Protein AF-A0A937MPQ7-F1 (afdb_monomer_lite)

Foldseek 3Di:
DLLVLLVVLLVLLVVLCVLQVVLCLVDQLPDPDHPQQADDDQADPLLVLSCVSNVNDDPDDPVQPPHGGHSQQDNRGGVDDSSSDHLCVRLDADPSSLVSSCVVPVCSVVVSVVSSVVSVVSSVVSVVVVVVVVD

pLDDT: mean 89.32, std 10.38, range [50.69, 98.38]

Secondary structure (DSSP, 8-state):
-HHHHHHHHHHHHHHHHHHHHHHHHHHHSS-SS-GGGT------HHHHHHHHHTT------GGGGGSSS-TTEET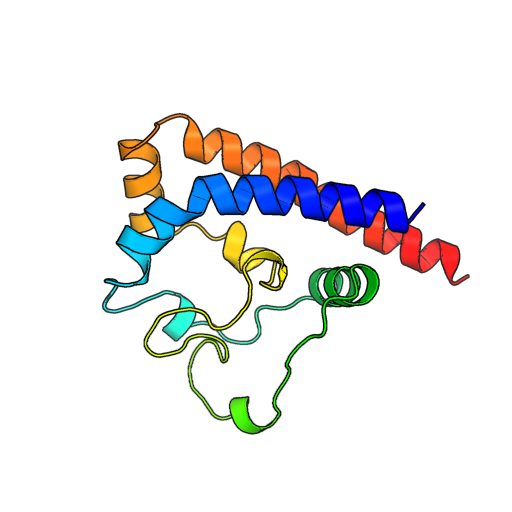TEE-S-GGGS-THHHH---HHHHHHHHHH-TTHHHHHHHHHHHHHHHHHHHHHHHHHTT-

Sequence (135 aa):
MVSETVRKIEGLLSEAVDLQKDCVKRICVECESPCCSRVHYLFNEKDILFLKLSGRKSRWRRELFTRKGCWFVGDQGCTLDPGSRPFICHTYICDNLKMDMIRCDSGLPALLEGKFKIIGEMRSQLWAEYLDEKI

Structure (mmCIF, N/CA/C/O backbone):
data_AF-A0A937MPQ7-F1
#
_entry.id   AF-A0A937MPQ7-F1
#
loop_
_atom_site.group_PDB
_atom_site.id
_atom_site.type_symbol
_atom_site.label_atom_id
_atom_site.label_alt_id
_atom_site.label_comp_id
_atom_site.label_asym_id
_atom_site.label_entity_id
_atom_site.label_seq_id
_atom_site.pdbx_PDB_ins_code
_atom_site.Cartn_x
_atom_site.Cartn_y
_atom_site.Cartn_z
_atom_site.occupancy
_atom_site.B_iso_or_equiv
_atom_site.auth_seq_id
_atom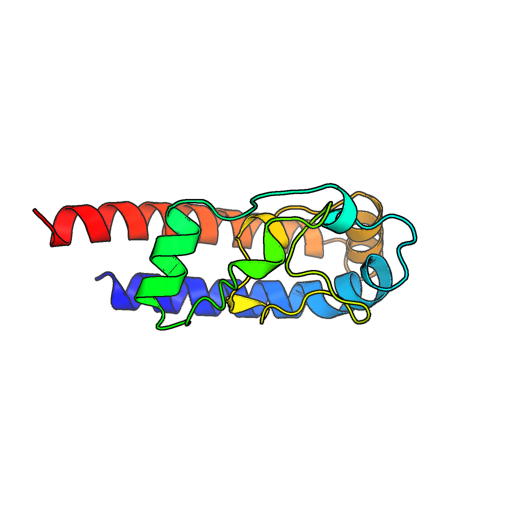_site.auth_comp_id
_atom_site.auth_asym_id
_atom_site.auth_atom_id
_atom_site.pdbx_PDB_model_num
ATOM 1 N N . MET A 1 1 ? -15.564 8.777 16.216 1.00 71.81 1 MET A N 1
ATOM 2 C CA . MET A 1 1 ? -14.713 9.470 15.212 1.00 71.81 1 MET A CA 1
ATOM 3 C C . MET A 1 1 ? -13.891 8.463 14.412 1.00 71.81 1 MET A C 1
ATOM 5 O O . MET A 1 1 ? -13.854 8.552 13.190 1.00 71.81 1 MET A O 1
ATOM 9 N N . VAL A 1 2 ? -13.421 7.400 15.071 1.00 85.31 2 VAL A N 1
ATOM 10 C CA . VAL A 1 2 ? -12.717 6.246 14.487 1.00 85.31 2 VAL A CA 1
ATOM 11 C C . VAL A 1 2 ? -13.328 5.697 13.184 1.00 85.31 2 VAL A C 1
ATOM 13 O O . VAL A 1 2 ? -12.618 5.497 12.200 1.00 85.31 2 VAL A O 1
ATOM 16 N N . SER A 1 3 ? -14.651 5.485 13.125 1.00 88.56 3 SER A N 1
ATOM 17 C CA . SER A 1 3 ? -15.332 4.958 11.922 1.00 88.56 3 SER A CA 1
ATOM 18 C C . SER A 1 3 ? -15.201 5.866 10.686 1.00 88.56 3 SER A C 1
ATOM 20 O O . SER A 1 3 ? -15.192 5.388 9.551 1.00 88.56 3 SER A O 1
ATOM 22 N N . GLU A 1 4 ? -15.104 7.182 10.875 1.00 94.62 4 GLU A N 1
ATOM 23 C CA . GLU A 1 4 ? -14.896 8.121 9.772 1.00 94.62 4 GLU A CA 1
ATOM 24 C C . GLU A 1 4 ? -13.449 8.074 9.273 1.00 94.62 4 GLU A C 1
ATOM 26 O O . GLU A 1 4 ? -13.224 7.971 8.067 1.00 94.62 4 GLU A O 1
ATOM 31 N N . THR A 1 5 ? -12.480 8.065 10.192 1.00 96.31 5 THR A N 1
ATOM 32 C CA . THR A 1 5 ? -11.049 7.954 9.881 1.00 96.31 5 THR A CA 1
ATOM 33 C C . THR A 1 5 ? -10.744 6.665 9.114 1.00 96.31 5 THR A C 1
ATOM 35 O O . THR A 1 5 ? -10.064 6.706 8.089 1.00 96.31 5 THR A O 1
ATOM 38 N N . VAL A 1 6 ? -11.323 5.529 9.527 1.00 96.38 6 VAL A N 1
ATOM 39 C CA . VAL A 1 6 ? -11.197 4.247 8.806 1.00 96.38 6 VAL A CA 1
ATOM 40 C C . VAL A 1 6 ? -11.707 4.360 7.368 1.00 96.38 6 VAL A C 1
ATOM 42 O O . VAL A 1 6 ? -10.975 4.013 6.444 1.00 96.38 6 VAL A O 1
ATOM 45 N N . ARG A 1 7 ? -12.919 4.895 7.160 1.00 96.56 7 ARG A N 1
ATOM 46 C CA . ARG A 1 7 ? -13.505 5.039 5.814 1.00 96.56 7 ARG A CA 1
ATOM 47 C C . ARG A 1 7 ? -12.670 5.940 4.903 1.00 96.56 7 ARG A C 1
ATOM 49 O O . ARG A 1 7 ? -12.523 5.640 3.721 1.00 96.56 7 ARG A O 1
ATOM 56 N N . LYS A 1 8 ? -12.101 7.025 5.440 1.00 97.44 8 LYS A N 1
ATOM 57 C CA . LYS A 1 8 ? -11.214 7.919 4.677 1.00 97.44 8 LYS A CA 1
ATOM 58 C C . LYS A 1 8 ? -9.922 7.217 4.262 1.00 97.44 8 LYS A C 1
ATOM 60 O O . LYS A 1 8 ? -9.527 7.325 3.103 1.00 97.44 8 LYS A O 1
ATOM 65 N N . ILE A 1 9 ? -9.301 6.461 5.173 1.00 97.50 9 ILE A N 1
ATOM 66 C CA . ILE A 1 9 ? -8.118 5.651 4.851 1.00 97.50 9 ILE A CA 1
ATOM 67 C C . ILE A 1 9 ? -8.458 4.626 3.764 1.00 97.50 9 ILE A C 1
ATOM 69 O O . ILE A 1 9 ? -7.695 4.495 2.813 1.00 97.50 9 ILE A O 1
ATOM 73 N N . GLU A 1 10 ? -9.594 3.929 3.865 1.00 96.19 10 GLU A N 1
ATOM 74 C CA . GLU A 1 10 ? -10.019 2.953 2.853 1.00 96.19 10 GLU A CA 1
ATOM 75 C C . GLU A 1 10 ? -10.198 3.577 1.468 1.00 96.19 10 GLU A C 1
ATOM 77 O O . GLU A 1 10 ? -9.708 3.015 0.489 1.00 96.19 10 GLU A O 1
ATOM 82 N N . GLY A 1 11 ? -10.842 4.745 1.382 1.00 97.31 11 GLY A N 1
ATOM 83 C CA . GLY A 1 11 ? -11.011 5.465 0.118 1.00 97.31 11 GLY A CA 1
ATOM 84 C C . GLY A 1 11 ? -9.670 5.838 -0.516 1.00 97.31 11 GLY A C 1
ATOM 85 O O . GLY A 1 11 ? -9.394 5.463 -1.655 1.00 97.31 11 GLY A O 1
ATOM 86 N N . LEU A 1 12 ? -8.790 6.489 0.251 1.00 97.69 12 LEU A N 1
ATOM 87 C CA . LEU A 1 12 ? -7.464 6.890 -0.229 1.00 97.69 12 LEU A CA 1
ATOM 88 C C . LEU A 1 12 ? -6.595 5.688 -0.621 1.00 97.69 12 LEU A C 1
ATOM 90 O O . LEU A 1 12 ? -5.850 5.751 -1.599 1.00 97.69 12 LEU A O 1
ATOM 94 N N . LEU A 1 13 ? -6.685 4.591 0.134 1.00 97.12 13 LEU A N 1
ATOM 95 C CA . LEU A 1 13 ? -5.951 3.368 -0.166 1.00 97.12 13 LEU A CA 1
ATOM 96 C C . LEU A 1 13 ? -6.473 2.705 -1.442 1.00 97.12 13 LEU A C 1
ATOM 98 O O . LEU A 1 13 ? -5.665 2.253 -2.249 1.00 97.12 13 LEU A O 1
ATOM 102 N N . SER A 1 14 ? -7.793 2.678 -1.651 1.00 97.12 14 SER A N 1
ATOM 103 C CA . SER A 1 14 ? -8.396 2.167 -2.886 1.00 97.12 14 SER A CA 1
ATOM 104 C C . SER A 1 14 ? -7.908 2.951 -4.101 1.00 97.12 14 SER A C 1
ATOM 106 O O . SER A 1 14 ? -7.456 2.353 -5.073 1.00 97.12 14 SER A O 1
ATOM 108 N N . GLU A 1 15 ? -7.907 4.283 -4.019 1.00 97.75 15 GLU A N 1
ATOM 109 C CA . GLU A 1 15 ? -7.383 5.137 -5.088 1.00 97.75 15 GLU A CA 1
ATOM 110 C C . GLU A 1 15 ? -5.898 4.871 -5.360 1.00 97.75 15 GLU A C 1
ATOM 112 O O . GLU A 1 15 ? -5.485 4.756 -6.513 1.00 97.75 15 GLU A O 1
ATOM 117 N N . ALA A 1 16 ? -5.078 4.746 -4.312 1.00 97.31 16 ALA A N 1
ATOM 118 C CA . ALA A 1 16 ? -3.662 4.434 -4.474 1.00 97.31 16 ALA A CA 1
ATOM 119 C C . ALA A 1 16 ? -3.452 3.056 -5.123 1.00 97.31 16 ALA A C 1
ATOM 121 O O . ALA A 1 16 ? -2.619 2.917 -6.016 1.00 97.31 16 ALA A O 1
ATOM 122 N N . VAL A 1 17 ? -4.232 2.048 -4.727 1.00 95.94 17 VAL A N 1
ATOM 123 C CA . VAL A 1 17 ? -4.211 0.716 -5.346 1.00 95.94 17 VAL A CA 1
ATOM 124 C C . VAL A 1 17 ? -4.562 0.800 -6.827 1.00 95.94 17 VAL A C 1
ATOM 126 O O . VAL A 1 17 ? -3.862 0.203 -7.645 1.00 95.94 17 VAL A O 1
ATOM 129 N N . ASP A 1 18 ? -5.602 1.552 -7.182 1.00 96.81 18 ASP A N 1
ATOM 130 C CA . ASP A 1 18 ? -6.018 1.722 -8.573 1.00 96.81 18 ASP A CA 1
ATOM 131 C C . ASP A 1 18 ? -4.951 2.402 -9.429 1.00 96.81 18 ASP A C 1
ATOM 133 O O . ASP A 1 18 ? -4.729 1.988 -10.565 1.00 96.81 18 ASP A O 1
ATOM 137 N N . LEU A 1 19 ? -4.242 3.379 -8.869 1.00 96.31 19 LEU A N 1
ATOM 138 C CA . LEU A 1 19 ? -3.117 4.048 -9.520 1.00 96.31 19 LEU A CA 1
ATOM 139 C C . LEU A 1 19 ? -1.889 3.130 -9.686 1.00 96.31 19 LEU A C 1
ATOM 141 O O . LEU A 1 19 ? -1.116 3.280 -10.630 1.00 96.31 19 LEU A O 1
ATOM 145 N N . GLN A 1 20 ? -1.690 2.167 -8.782 1.00 94.75 20 GLN A N 1
ATOM 146 C CA . GLN A 1 20 ? -0.524 1.276 -8.787 1.00 94.75 20 GLN A CA 1
ATOM 147 C C . GLN A 1 20 ? -0.726 -0.017 -9.587 1.00 94.75 20 GLN A C 1
ATOM 149 O O . GLN A 1 20 ? 0.260 -0.591 -10.060 1.00 94.75 20 GLN A O 1
ATOM 154 N N . LYS A 1 21 ? -1.967 -0.512 -9.711 1.00 93.00 21 LYS A N 1
ATOM 155 C CA . LYS A 1 21 ? -2.264 -1.906 -10.101 1.00 93.00 21 LYS A CA 1
ATOM 156 C C . LYS A 1 21 ? -1.607 -2.349 -11.405 1.00 93.00 21 LYS A C 1
ATOM 158 O O . LYS A 1 21 ? -1.059 -3.450 -11.453 1.00 93.00 21 LYS A O 1
ATOM 163 N N . ASP A 1 22 ? -1.599 -1.499 -12.428 1.00 93.69 22 ASP A N 1
ATOM 164 C CA . ASP A 1 22 ? -1.075 -1.871 -13.743 1.00 93.69 22 ASP A CA 1
ATOM 165 C C . ASP A 1 22 ? 0.456 -1.909 -13.755 1.00 93.69 22 ASP A C 1
ATOM 167 O O . ASP A 1 22 ? 1.045 -2.841 -14.306 1.00 93.69 22 ASP A O 1
ATOM 171 N N . CYS A 1 23 ? 1.108 -0.955 -13.081 1.00 94.06 23 CYS A N 1
ATOM 172 C CA . CYS A 1 23 ? 2.565 -0.941 -12.933 1.00 94.06 23 CYS A CA 1
ATOM 173 C C . CYS A 1 23 ? 3.038 -2.145 -12.107 1.00 94.06 23 CYS A C 1
ATOM 175 O O . CYS A 1 23 ? 3.963 -2.856 -12.495 1.00 94.06 23 CYS A O 1
ATOM 177 N N . VAL A 1 24 ? 2.352 -2.433 -10.994 1.00 91.50 24 VAL A N 1
ATOM 178 C CA . VAL A 1 24 ? 2.650 -3.593 -10.141 1.00 91.50 24 VAL A CA 1
ATOM 179 C C . VAL A 1 24 ? 2.452 -4.899 -10.906 1.00 91.50 24 VAL A C 1
ATOM 181 O O . VAL A 1 24 ? 3.298 -5.784 -10.814 1.00 91.50 24 VAL A O 1
ATOM 184 N N . LYS A 1 25 ? 1.375 -5.031 -11.689 1.00 90.56 25 LYS A N 1
ATOM 185 C CA . LYS A 1 25 ? 1.123 -6.235 -12.489 1.00 90.56 25 LYS A CA 1
ATOM 186 C C . LYS A 1 25 ? 2.222 -6.469 -13.526 1.00 90.56 25 LYS A C 1
ATOM 188 O O . LYS A 1 25 ? 2.661 -7.602 -13.670 1.00 90.56 25 LYS A O 1
ATOM 193 N N . ARG A 1 26 ? 2.683 -5.418 -14.214 1.00 91.38 26 ARG A N 1
ATOM 194 C CA . ARG A 1 26 ? 3.763 -5.527 -15.210 1.00 91.38 26 ARG A CA 1
ATOM 195 C C . ARG A 1 26 ? 5.117 -5.849 -14.588 1.00 91.38 26 ARG A C 1
ATOM 197 O O . ARG A 1 26 ? 5.860 -6.641 -15.147 1.00 91.38 26 ARG A O 1
ATOM 204 N N . ILE A 1 27 ? 5.446 -5.216 -13.463 1.00 92.81 27 ILE A N 1
ATOM 205 C CA . ILE A 1 27 ? 6.797 -5.284 -12.897 1.00 92.81 27 ILE A CA 1
ATOM 206 C C . ILE A 1 27 ? 6.950 -6.421 -11.897 1.00 92.81 27 ILE A C 1
ATOM 208 O O . ILE A 1 27 ? 7.948 -7.128 -11.931 1.00 92.81 27 ILE A O 1
ATOM 212 N N . CYS A 1 28 ? 6.005 -6.598 -10.975 1.00 88.62 28 CYS A N 1
ATOM 213 C CA . CYS A 1 28 ? 6.201 -7.510 -9.851 1.00 88.62 28 CYS A CA 1
ATOM 214 C C . CYS A 1 28 ? 5.947 -8.978 -10.205 1.00 88.62 28 CYS A C 1
ATOM 216 O O . CYS A 1 28 ? 6.571 -9.834 -9.586 1.00 88.62 28 CYS A O 1
ATOM 218 N N . VAL A 1 29 ? 5.047 -9.270 -11.152 1.00 84.19 29 VAL A N 1
ATOM 219 C CA . VAL A 1 29 ? 4.720 -10.653 -11.558 1.00 84.19 29 VAL A CA 1
ATOM 220 C C . VAL A 1 29 ? 5.875 -11.284 -12.334 1.00 84.19 29 VAL A C 1
ATOM 222 O O . VAL A 1 29 ? 6.240 -12.419 -12.060 1.00 84.19 29 VAL A O 1
ATOM 225 N N . GLU A 1 30 ? 6.501 -10.514 -13.225 1.00 85.69 30 GLU A N 1
ATOM 226 C CA . GLU A 1 30 ? 7.621 -10.962 -14.066 1.00 85.69 30 GLU A CA 1
ATOM 227 C C . GLU A 1 30 ? 8.994 -10.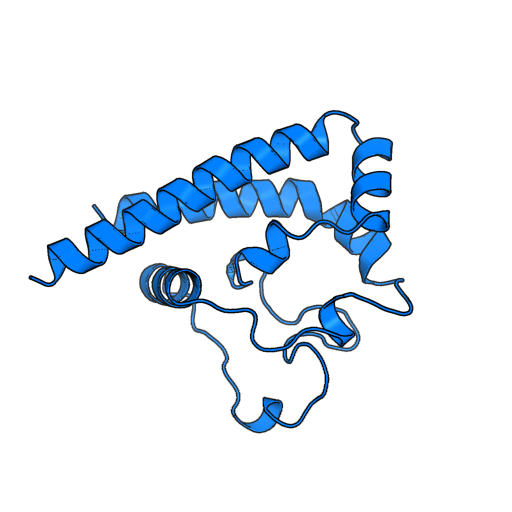774 -13.391 1.00 85.69 30 GLU A C 1
ATOM 229 O O . GLU A 1 30 ? 10.039 -11.003 -13.996 1.00 85.69 30 GLU A O 1
ATOM 234 N N . CYS A 1 31 ? 9.037 -10.307 -12.137 1.00 88.75 31 CYS A N 1
ATOM 235 C CA . CYS A 1 31 ? 10.302 -10.057 -11.453 1.00 88.75 31 CYS A CA 1
ATOM 236 C C . CYS A 1 31 ? 10.929 -11.371 -10.976 1.00 88.75 31 CYS A C 1
ATOM 238 O O . CYS A 1 31 ? 10.401 -12.007 -10.068 1.00 88.75 31 CYS A O 1
ATOM 240 N N . GLU A 1 32 ? 12.109 -11.722 -11.495 1.00 87.44 32 GLU A N 1
ATOM 241 C CA . GLU A 1 32 ? 12.868 -12.916 -11.074 1.00 87.44 32 GLU A CA 1
ATOM 242 C C . GLU A 1 32 ? 13.298 -12.878 -9.597 1.00 87.44 32 GLU A C 1
ATOM 244 O O . GLU A 1 32 ? 13.514 -13.908 -8.962 1.00 87.44 32 GLU A O 1
ATOM 249 N N . SER A 1 33 ? 13.423 -11.678 -9.026 1.00 88.25 33 SER A N 1
ATOM 250 C CA . SER A 1 33 ? 13.826 -11.477 -7.636 1.00 88.25 33 SER A CA 1
ATOM 251 C C . SER A 1 33 ? 12.945 -10.418 -6.957 1.00 88.25 33 SER A C 1
ATOM 253 O O . SER A 1 33 ? 13.428 -9.327 -6.620 1.00 88.25 33 SER A O 1
ATOM 255 N N . PRO A 1 34 ? 11.659 -10.720 -6.704 1.00 89.44 34 PRO A N 1
ATOM 256 C CA . PRO A 1 34 ? 10.721 -9.750 -6.162 1.00 89.44 34 PRO A CA 1
ATOM 257 C C . PRO A 1 34 ? 11.103 -9.394 -4.724 1.00 89.44 34 PRO A C 1
ATOM 259 O O . PRO A 1 34 ? 11.543 -10.255 -3.957 1.00 89.44 34 PRO A O 1
ATOM 262 N N . CYS A 1 35 ? 10.877 -8.144 -4.311 1.00 90.81 35 CYS A N 1
ATOM 263 C CA . CYS A 1 35 ? 11.150 -7.700 -2.937 1.00 90.81 35 CYS A CA 1
ATOM 264 C C . CYS A 1 35 ? 10.431 -8.576 -1.894 1.00 90.81 35 CYS A C 1
ATOM 266 O O . CYS A 1 35 ? 10.995 -8.883 -0.845 1.00 90.81 35 CYS A O 1
ATOM 268 N N . CYS A 1 36 ? 9.238 -9.084 -2.228 1.00 90.19 36 CYS A N 1
ATOM 269 C CA . CYS A 1 36 ? 8.481 -10.018 -1.401 1.00 90.19 36 CYS A CA 1
ATOM 270 C C . CYS A 1 36 ? 9.250 -11.303 -1.056 1.00 90.19 36 CYS A C 1
ATOM 272 O O . CYS A 1 36 ? 8.971 -11.881 -0.017 1.00 90.19 36 CYS A O 1
ATOM 274 N N . SER A 1 37 ? 10.223 -11.749 -1.856 1.00 88.88 37 SER A N 1
ATOM 275 C CA . SER A 1 37 ? 11.023 -12.950 -1.552 1.00 88.88 37 SER A CA 1
ATOM 276 C C . SER A 1 37 ? 12.049 -12.744 -0.429 1.00 88.88 37 SER A C 1
ATOM 278 O O . SER A 1 37 ? 12.545 -13.715 0.137 1.00 88.88 37 SER A O 1
ATOM 280 N N . ARG A 1 38 ? 12.363 -11.486 -0.089 1.00 87.06 38 ARG A N 1
ATOM 281 C CA . ARG A 1 38 ? 13.455 -11.120 0.831 1.00 87.06 38 ARG A CA 1
ATOM 282 C C . ARG A 1 38 ? 12.975 -10.553 2.164 1.00 87.06 38 ARG A C 1
ATOM 284 O O . ARG A 1 38 ? 13.774 -10.385 3.078 1.00 87.06 38 ARG A O 1
ATOM 291 N N . VAL A 1 39 ? 11.693 -10.221 2.266 1.00 86.00 39 VAL A N 1
ATOM 292 C CA . VAL A 1 39 ? 11.123 -9.540 3.432 1.00 86.00 39 VAL A CA 1
ATOM 293 C C . VAL A 1 39 ? 10.368 -10.501 4.333 1.00 86.00 39 VAL A C 1
ATOM 295 O O . VAL A 1 39 ? 9.715 -11.428 3.867 1.00 86.00 39 VAL A O 1
ATOM 298 N N . HIS A 1 40 ? 10.405 -10.227 5.629 1.00 81.38 40 HIS A N 1
ATOM 299 C CA . HIS A 1 40 ? 9.641 -10.928 6.650 1.00 81.38 40 HIS A CA 1
ATOM 300 C C . HIS A 1 40 ? 8.918 -9.908 7.522 1.00 81.38 40 HIS A C 1
ATOM 302 O O . HIS A 1 40 ? 9.411 -8.797 7.683 1.00 81.38 40 HIS A O 1
ATOM 308 N N . TYR A 1 41 ? 7.768 -10.299 8.077 1.00 75.62 41 TYR A N 1
ATOM 309 C CA . TYR A 1 41 ? 7.036 -9.524 9.085 1.00 75.62 41 TYR A CA 1
ATOM 310 C C . TYR A 1 41 ? 6.804 -8.043 8.707 1.00 75.62 41 TYR A C 1
ATOM 312 O O . TYR A 1 41 ? 7.440 -7.131 9.219 1.00 75.62 41 TYR A O 1
ATOM 320 N N . LEU A 1 42 ? 5.878 -7.803 7.775 1.00 85.19 42 LEU A N 1
ATOM 321 C CA . LEU A 1 42 ? 5.631 -6.465 7.213 1.00 85.19 42 LEU A CA 1
ATOM 322 C C . LEU A 1 42 ? 4.565 -5.640 7.950 1.00 85.19 42 LEU A C 1
ATOM 324 O O . LEU A 1 42 ? 4.389 -4.465 7.639 1.00 85.19 42 LEU A O 1
ATOM 328 N N . PHE A 1 43 ? 3.820 -6.251 8.870 1.00 90.44 43 PHE A N 1
ATOM 329 C CA . PHE A 1 43 ? 2.720 -5.593 9.568 1.00 90.44 43 PHE A CA 1
ATOM 330 C C . PHE A 1 43 ? 3.205 -4.916 10.845 1.00 90.44 43 PHE A C 1
ATOM 332 O O . PHE A 1 43 ? 3.824 -5.563 11.686 1.00 90.44 43 PHE A O 1
ATOM 339 N N . ASN A 1 44 ? 2.862 -3.638 11.007 1.00 92.12 44 ASN A N 1
ATOM 340 C CA . ASN A 1 44 ? 3.012 -2.915 12.270 1.00 92.12 44 ASN A CA 1
ATOM 341 C C . ASN A 1 44 ? 1.671 -2.782 13.007 1.00 92.12 44 ASN A C 1
ATOM 343 O O . ASN A 1 44 ? 0.607 -3.129 12.492 1.00 92.12 44 ASN A O 1
ATOM 347 N N . GLU A 1 45 ? 1.708 -2.237 14.218 1.00 93.50 45 GLU A N 1
ATOM 348 C CA . GLU A 1 45 ? 0.550 -2.089 15.098 1.00 93.50 45 GLU A CA 1
ATOM 349 C C . GLU A 1 45 ? -0.568 -1.260 14.453 1.00 93.50 45 GLU A C 1
ATOM 351 O O . GLU A 1 45 ? -1.746 -1.585 14.608 1.00 93.50 45 GLU A O 1
ATOM 356 N N . LYS A 1 46 ? -0.217 -0.231 13.669 1.00 95.38 46 LYS A N 1
ATOM 357 C CA . LYS A 1 46 ? -1.192 0.603 12.948 1.00 95.38 46 LYS A CA 1
ATOM 358 C C . LYS A 1 46 ? -1.866 -0.164 11.808 1.00 95.38 46 LYS A C 1
ATOM 360 O O . LYS A 1 46 ? -3.053 0.045 11.572 1.00 95.38 46 LYS A O 1
ATOM 365 N N . ASP A 1 47 ? -1.152 -1.067 11.128 1.00 94.56 47 ASP A N 1
ATOM 366 C CA . ASP A 1 47 ? -1.764 -1.970 10.143 1.00 94.56 47 ASP A CA 1
ATOM 367 C C . ASP A 1 47 ? -2.767 -2.904 10.820 1.00 94.56 47 ASP A C 1
ATOM 369 O O . ASP A 1 47 ? -3.900 -3.041 10.362 1.00 94.56 47 ASP A O 1
ATOM 373 N N . ILE A 1 48 ? -2.367 -3.520 11.935 1.00 92.56 48 ILE A N 1
ATOM 374 C CA . ILE A 1 48 ? -3.230 -4.442 12.680 1.00 92.56 48 ILE A CA 1
ATOM 375 C C . ILE A 1 48 ? -4.481 -3.723 13.195 1.00 92.56 48 ILE A C 1
ATOM 377 O O . ILE A 1 48 ? -5.589 -4.254 13.071 1.00 92.56 48 ILE A O 1
ATOM 381 N N . LEU A 1 49 ? -4.323 -2.508 13.727 1.00 93.94 49 LEU A N 1
ATOM 382 C CA . LEU A 1 49 ? -5.435 -1.681 14.184 1.00 93.94 49 LEU A CA 1
ATOM 383 C C . LEU A 1 49 ? -6.396 -1.349 13.036 1.00 93.94 49 LEU A C 1
ATOM 385 O O . LEU A 1 49 ? -7.599 -1.576 13.161 1.00 93.94 49 LEU A O 1
ATOM 389 N N . PHE A 1 50 ? -5.871 -0.869 11.907 1.00 95.06 50 PHE A N 1
ATOM 390 C CA . PHE A 1 50 ? -6.676 -0.537 10.734 1.00 95.06 50 PHE A CA 1
ATOM 391 C C . PHE A 1 50 ? -7.465 -1.746 10.213 1.00 95.06 50 PHE A C 1
ATOM 393 O O . PHE A 1 50 ? -8.669 -1.637 9.977 1.00 95.06 50 PHE A O 1
ATOM 400 N N . LEU A 1 51 ? -6.834 -2.919 10.093 1.00 93.38 51 LEU A N 1
ATOM 401 C CA . LEU A 1 51 ? -7.522 -4.145 9.669 1.00 93.38 51 LEU A CA 1
ATOM 402 C C . LEU A 1 51 ? -8.654 -4.531 10.623 1.00 93.38 51 LEU A C 1
ATOM 404 O O . LEU A 1 51 ? -9.758 -4.856 10.189 1.00 93.38 51 LEU A O 1
ATOM 408 N N . LYS A 1 52 ? -8.390 -4.471 11.932 1.00 91.75 52 LYS A N 1
ATOM 409 C CA . LYS A 1 52 ? -9.385 -4.800 12.954 1.00 91.75 52 LYS A CA 1
ATOM 410 C C . LYS A 1 52 ? -10.599 -3.875 12.863 1.00 91.75 52 LYS A C 1
ATOM 412 O O . LYS A 1 52 ? -11.728 -4.356 12.915 1.00 91.75 52 LYS A O 1
ATOM 417 N N . LEU A 1 53 ? -10.370 -2.570 12.728 1.00 93.31 53 LEU A N 1
ATOM 418 C CA . LEU A 1 53 ? -11.431 -1.560 12.736 1.00 93.31 53 LEU A CA 1
ATOM 419 C C . LEU A 1 53 ? -12.184 -1.447 11.403 1.00 93.31 53 LEU A C 1
ATOM 421 O O . LEU A 1 53 ? -13.350 -1.070 11.404 1.00 93.31 53 LEU A O 1
ATOM 425 N N . SER A 1 54 ? -11.563 -1.830 10.286 1.00 92.50 54 SER A N 1
ATOM 426 C CA . SER A 1 54 ? -12.229 -1.956 8.976 1.00 92.50 54 SER A CA 1
ATOM 427 C C . SER A 1 54 ? -13.048 -3.246 8.828 1.00 92.50 54 SER A C 1
ATOM 429 O O . SER A 1 54 ? -13.654 -3.487 7.789 1.00 92.50 54 SER A O 1
ATOM 431 N N . GLY A 1 55 ? -13.063 -4.120 9.843 1.00 89.56 55 GLY A N 1
ATOM 432 C CA . GLY A 1 55 ? -13.744 -5.417 9.770 1.00 89.56 55 GLY A CA 1
ATOM 433 C C . GLY A 1 55 ? -13.054 -6.426 8.843 1.00 89.56 55 GLY A C 1
ATOM 434 O O . GLY A 1 55 ? -13.580 -7.518 8.604 1.00 89.56 55 GLY A O 1
ATOM 435 N N . ARG A 1 56 ? -11.857 -6.103 8.338 1.00 84.25 56 ARG A N 1
ATOM 436 C CA . ARG A 1 56 ? -11.067 -6.986 7.482 1.00 84.25 56 ARG A CA 1
ATOM 437 C C . ARG A 1 56 ? -10.472 -8.096 8.335 1.00 84.25 56 ARG A C 1
ATOM 439 O O . ARG A 1 56 ? -9.622 -7.884 9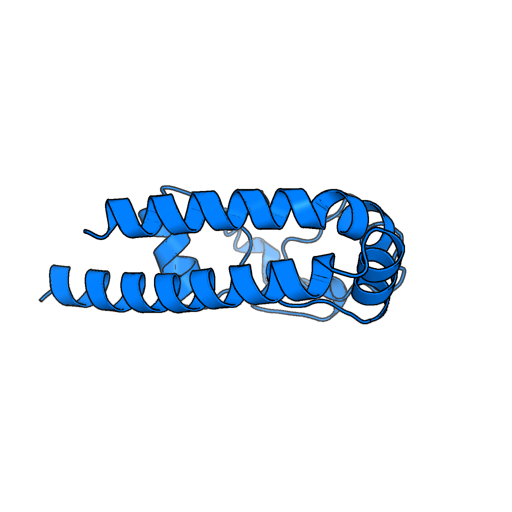.200 1.00 84.25 56 ARG A O 1
ATOM 446 N N . LYS A 1 57 ? -10.924 -9.328 8.093 1.00 66.88 57 LYS A N 1
ATOM 447 C CA . LYS A 1 57 ? -10.363 -10.499 8.768 1.00 66.88 57 LYS A CA 1
ATOM 448 C C . LYS A 1 57 ? -8.966 -10.754 8.240 1.00 66.88 57 LYS A C 1
ATOM 450 O O . LYS A 1 57 ? -8.766 -11.067 7.068 1.00 66.88 57 LYS A O 1
ATOM 455 N N . SER A 1 58 ? -8.006 -10.698 9.139 1.00 60.16 58 SER A N 1
ATOM 456 C CA . SER A 1 58 ? -6.658 -11.118 8.840 1.00 60.16 58 SER A CA 1
ATOM 457 C C . SER A 1 58 ? -6.592 -12.646 8.772 1.00 60.16 58 SER A C 1
ATOM 459 O O . SER A 1 58 ? -6.870 -13.359 9.736 1.00 60.16 58 SER A O 1
ATOM 461 N N . ARG A 1 59 ? -6.264 -13.180 7.593 1.00 63.44 59 ARG A N 1
ATOM 462 C CA . ARG A 1 59 ? -6.044 -14.619 7.399 1.00 63.44 59 ARG A CA 1
ATOM 463 C C . ARG A 1 59 ? -4.621 -14.980 7.836 1.00 63.44 59 ARG A C 1
ATOM 465 O O . ARG A 1 59 ? -3.789 -15.330 7.007 1.00 63.44 59 ARG A O 1
ATOM 472 N N . TRP A 1 60 ? -4.325 -14.880 9.131 1.00 63.81 60 TRP A N 1
ATOM 473 C CA . TRP A 1 60 ? -3.055 -15.374 9.671 1.00 63.81 60 TRP A CA 1
ATOM 474 C C . TRP A 1 60 ? -3.131 -16.895 9.822 1.00 63.81 60 TRP A C 1
ATOM 476 O O . TRP A 1 60 ? -3.807 -17.399 10.718 1.00 63.81 60 TRP A O 1
ATOM 486 N N . ARG A 1 61 ? -2.457 -17.652 8.952 1.00 61.38 61 ARG A N 1
ATOM 487 C CA . ARG A 1 61 ? -2.271 -19.097 9.159 1.00 61.38 61 ARG A CA 1
ATOM 488 C C . ARG A 1 61 ? -0.920 -19.344 9.815 1.00 61.38 61 ARG A C 1
ATOM 490 O O . ARG A 1 61 ? 0.106 -18.900 9.312 1.00 61.38 61 ARG A O 1
ATOM 497 N N . ARG A 1 62 ? -0.931 -20.083 10.928 1.00 58.22 62 ARG A N 1
ATOM 498 C CA . ARG A 1 62 ? 0.267 -20.422 11.715 1.00 58.22 62 ARG A CA 1
ATOM 499 C C . ARG A 1 62 ? 1.265 -21.301 10.940 1.00 58.22 62 ARG A C 1
ATOM 501 O O . ARG A 1 62 ? 2.446 -21.315 11.243 1.00 58.22 62 ARG A O 1
ATOM 508 N N . GLU A 1 63 ? 0.821 -21.987 9.897 1.00 59.00 63 GLU A N 1
ATOM 509 C CA . GLU A 1 63 ? 1.673 -22.821 9.035 1.00 59.00 63 GLU A CA 1
ATOM 510 C C . GLU A 1 63 ? 2.660 -22.011 8.180 1.00 59.00 63 GLU A C 1
ATOM 512 O O . GLU A 1 63 ? 3.625 -22.560 7.660 1.00 59.00 63 GLU A O 1
ATOM 517 N N . LEU A 1 64 ? 2.452 -20.698 8.046 1.00 61.25 64 LEU A N 1
ATOM 518 C CA . LEU A 1 64 ? 3.273 -19.854 7.184 1.00 61.25 64 LEU A CA 1
ATOM 519 C C . LEU A 1 64 ? 4.611 -19.431 7.818 1.00 61.25 64 LEU A C 1
ATOM 521 O O . LEU A 1 64 ? 5.499 -18.989 7.096 1.00 61.25 64 LEU A O 1
ATOM 525 N N . PHE A 1 65 ? 4.794 -19.603 9.134 1.00 63.84 65 PHE A N 1
ATOM 526 C CA . PHE A 1 65 ? 5.956 -19.090 9.876 1.00 63.84 65 PHE A CA 1
ATOM 527 C C . PHE A 1 65 ? 7.312 -19.721 9.493 1.00 63.84 65 PHE A C 1
ATOM 529 O O . PHE A 1 65 ? 8.352 -19.205 9.894 1.00 63.84 65 PHE A O 1
ATOM 536 N N . THR A 1 66 ? 7.334 -20.806 8.713 1.00 67.44 66 THR A N 1
ATOM 537 C CA . THR A 1 66 ? 8.560 -21.541 8.340 1.00 67.44 66 THR A CA 1
ATOM 538 C C . THR A 1 66 ? 9.123 -21.174 6.962 1.00 67.44 66 THR A C 1
ATOM 540 O O . THR A 1 66 ? 10.225 -21.600 6.614 1.00 67.44 66 THR A O 1
ATOM 543 N N . ARG A 1 67 ? 8.404 -20.378 6.159 1.00 73.19 67 ARG A N 1
ATOM 544 C CA . ARG A 1 67 ? 8.811 -20.024 4.789 1.00 73.19 67 ARG A CA 1
ATOM 545 C C . ARG A 1 67 ? 9.726 -18.793 4.770 1.00 73.19 67 ARG A C 1
ATOM 547 O O . ARG A 1 67 ? 9.440 -17.819 5.463 1.00 73.19 67 ARG A O 1
ATOM 554 N N . LYS A 1 68 ? 10.782 -18.821 3.937 1.00 79.81 68 LYS A N 1
ATOM 555 C CA . LYS A 1 68 ? 11.626 -17.654 3.590 1.00 79.81 68 LYS A CA 1
ATOM 556 C C . LYS A 1 68 ? 10.850 -16.648 2.723 1.00 79.81 68 LYS A C 1
ATOM 558 O O . LYS A 1 68 ? 10.119 -17.057 1.824 1.00 79.81 68 LYS A O 1
ATOM 563 N N . GLY A 1 69 ? 11.035 -15.352 2.965 1.00 86.50 69 GLY A N 1
ATOM 564 C CA . GLY A 1 69 ? 10.278 -14.276 2.327 1.00 86.50 69 GLY A CA 1
ATOM 565 C C . GLY A 1 69 ? 8.869 -14.065 2.897 1.00 86.50 69 GLY A C 1
ATOM 566 O O . GLY A 1 69 ? 8.482 -14.611 3.933 1.00 86.50 69 GLY A O 1
ATOM 567 N N . CYS A 1 70 ? 8.090 -13.239 2.198 1.00 88.69 70 CYS A N 1
ATOM 568 C CA . CYS A 1 70 ? 6.749 -12.837 2.585 1.00 88.69 70 CYS A CA 1
ATOM 569 C C . CYS A 1 70 ? 5.806 -14.036 2.533 1.00 88.69 70 CYS A C 1
ATOM 571 O O . CYS A 1 70 ? 5.639 -14.695 1.513 1.00 88.69 70 CYS A O 1
ATOM 573 N N . TRP A 1 71 ? 5.101 -14.284 3.624 1.00 86.19 71 TRP A N 1
ATOM 574 C CA . TRP A 1 71 ? 4.180 -15.413 3.734 1.00 86.19 71 TRP A CA 1
ATOM 575 C C . TRP A 1 71 ? 2.946 -15.322 2.843 1.00 86.19 71 TRP A C 1
ATOM 577 O O . TRP A 1 71 ? 2.274 -16.323 2.614 1.00 86.19 71 TRP A O 1
ATOM 587 N N . PHE A 1 72 ? 2.663 -14.128 2.334 1.00 85.88 72 PHE A N 1
ATOM 588 C CA . PHE A 1 72 ? 1.509 -13.860 1.492 1.00 85.88 72 PHE A CA 1
ATOM 589 C C . PHE A 1 72 ? 1.830 -13.887 -0.001 1.00 85.88 72 PHE A C 1
ATOM 591 O O . PHE A 1 72 ? 0.912 -13.720 -0.794 1.00 85.88 72 PHE A O 1
ATOM 598 N N . VAL A 1 73 ? 3.090 -14.065 -0.423 1.00 85.19 73 VAL A N 1
ATOM 599 C CA . VAL A 1 73 ? 3.383 -14.217 -1.858 1.00 85.19 73 VAL A CA 1
ATOM 600 C C . VAL A 1 73 ? 3.147 -15.666 -2.290 1.00 85.19 73 VAL A C 1
ATOM 602 O O . VAL A 1 73 ? 3.775 -16.587 -1.773 1.00 85.19 73 VAL A O 1
ATOM 605 N N . GLY A 1 74 ? 2.208 -15.887 -3.205 1.00 80.25 74 GLY A N 1
ATOM 606 C CA . GLY A 1 74 ? 1.987 -17.163 -3.887 1.00 80.25 74 GLY A CA 1
ATOM 607 C C . GLY A 1 74 ? 2.519 -17.131 -5.319 1.00 80.25 74 GLY A C 1
ATOM 608 O O . GLY A 1 74 ? 3.046 -16.114 -5.771 1.00 80.25 74 GLY A O 1
ATOM 609 N N . ASP A 1 75 ? 2.327 -18.228 -6.047 1.00 78.38 75 ASP A N 1
ATOM 610 C CA . ASP A 1 75 ? 2.844 -18.399 -7.416 1.00 78.38 75 ASP A CA 1
ATOM 611 C C . ASP A 1 75 ? 2.216 -17.429 -8.428 1.00 78.38 75 ASP A C 1
ATOM 613 O O . ASP A 1 75 ? 2.762 -17.204 -9.499 1.00 78.38 75 ASP A O 1
ATOM 617 N N . GLN A 1 76 ? 1.063 -16.846 -8.088 1.00 78.12 76 GLN A N 1
ATOM 618 C CA . GLN A 1 76 ? 0.338 -15.860 -8.902 1.00 78.12 76 GLN A CA 1
ATOM 619 C C . GLN A 1 76 ? 0.387 -14.449 -8.286 1.00 78.12 76 GLN A C 1
ATOM 621 O O . GLN A 1 76 ? -0.452 -13.596 -8.572 1.00 78.12 76 GLN A O 1
ATOM 626 N N . GLY A 1 77 ? 1.350 -14.201 -7.393 1.00 81.69 77 GLY A N 1
ATOM 627 C CA . GLY A 1 77 ? 1.503 -12.940 -6.674 1.00 81.69 77 GLY A CA 1
ATOM 628 C C . GLY A 1 77 ? 0.892 -12.953 -5.271 1.00 81.69 77 GLY A C 1
ATOM 629 O O . GLY A 1 77 ? 0.676 -13.996 -4.655 1.00 81.69 77 GLY A O 1
ATOM 630 N N . CYS A 1 78 ? 0.677 -11.762 -4.711 1.00 86.94 78 CYS A N 1
ATOM 631 C CA . CYS A 1 78 ? 0.235 -11.614 -3.325 1.00 86.94 78 CYS A CA 1
ATOM 632 C C . CYS A 1 78 ? -1.204 -12.123 -3.125 1.00 86.94 78 CYS A C 1
ATOM 634 O O . CYS A 1 78 ? -2.129 -11.649 -3.780 1.00 86.94 78 CYS A O 1
ATOM 636 N N . THR A 1 79 ? -1.400 -13.027 -2.165 1.00 86.12 79 THR A N 1
ATOM 637 C CA . THR A 1 79 ? -2.700 -13.611 -1.802 1.00 86.12 79 THR A CA 1
ATOM 638 C C . THR A 1 79 ? -3.559 -12.689 -0.936 1.00 86.12 79 THR A C 1
ATOM 640 O O . THR A 1 79 ? -4.701 -13.027 -0.628 1.00 86.12 79 THR A O 1
ATOM 643 N N . LEU A 1 80 ? -3.012 -11.560 -0.472 1.00 87.81 80 LEU A N 1
ATOM 644 C CA . LEU A 1 80 ? -3.786 -10.544 0.237 1.00 87.81 80 LEU A CA 1
ATOM 645 C C . LEU A 1 80 ? -4.526 -9.655 -0.759 1.00 87.81 80 LEU A C 1
ATOM 647 O O . LEU A 1 80 ? -3.922 -9.107 -1.693 1.00 87.81 80 LEU A O 1
ATOM 651 N N . ASP A 1 81 ? -5.810 -9.443 -0.467 1.00 89.25 81 ASP A N 1
ATOM 652 C CA . ASP A 1 81 ? -6.578 -8.327 -1.012 1.00 89.25 81 ASP A CA 1
ATOM 653 C C . ASP A 1 81 ? -5.783 -7.021 -0.832 1.00 89.25 81 ASP A C 1
ATOM 655 O O . ASP A 1 81 ? -5.214 -6.825 0.249 1.00 89.25 81 ASP A O 1
ATOM 659 N N . PRO A 1 82 ? -5.709 -6.134 -1.843 1.00 90.25 82 PRO A N 1
ATOM 660 C CA . PRO A 1 82 ? -4.920 -4.912 -1.755 1.00 90.25 82 PRO A CA 1
ATOM 661 C C . PRO A 1 82 ? -5.219 -4.056 -0.523 1.00 90.25 82 PRO A C 1
ATOM 663 O O . PRO A 1 82 ? -4.279 -3.595 0.112 1.00 90.25 82 PRO A O 1
ATOM 666 N N . GLY A 1 83 ? -6.486 -3.923 -0.117 1.00 90.38 83 GLY A N 1
ATOM 667 C CA . GLY A 1 83 ? -6.859 -3.163 1.081 1.00 90.38 83 GLY A CA 1
ATOM 668 C C . GLY A 1 83 ? -6.497 -3.857 2.398 1.00 90.38 83 GLY A C 1
ATOM 669 O O . GLY A 1 83 ? -6.620 -3.263 3.465 1.00 90.38 83 GLY A O 1
ATOM 670 N N . SER A 1 84 ? -6.060 -5.117 2.339 1.00 91.19 84 SER A N 1
ATOM 671 C CA . SER A 1 84 ? -5.597 -5.891 3.495 1.00 91.19 84 SER A CA 1
ATOM 672 C C . SER A 1 84 ? -4.070 -5.980 3.597 1.00 91.19 84 SER A C 1
ATOM 674 O O . SER A 1 84 ? -3.553 -6.631 4.508 1.00 91.19 84 SER A O 1
ATOM 676 N N . ARG A 1 85 ? -3.335 -5.387 2.649 1.00 92.12 85 ARG A N 1
ATOM 677 C CA . ARG A 1 85 ? -1.869 -5.375 2.651 1.00 92.12 85 ARG A CA 1
ATOM 678 C C . ARG A 1 85 ? -1.352 -4.368 3.686 1.00 92.12 85 ARG A C 1
ATOM 680 O O . ARG A 1 85 ? -2.011 -3.363 3.949 1.00 92.12 85 ARG A O 1
ATOM 687 N N . PRO A 1 86 ? -0.178 -4.617 4.288 1.00 93.44 86 PRO A N 1
ATOM 688 C CA . PRO A 1 86 ? 0.424 -3.649 5.191 1.00 93.44 86 PRO A CA 1
ATOM 689 C C . PRO A 1 86 ? 0.837 -2.407 4.405 1.00 93.44 86 PRO A C 1
ATOM 691 O O . PRO A 1 86 ? 1.172 -2.490 3.223 1.00 93.44 86 PRO A O 1
ATOM 694 N N . PHE A 1 87 ? 0.862 -1.249 5.058 1.00 96.19 87 PHE A N 1
ATOM 695 C CA . PHE A 1 87 ? 1.081 0.026 4.372 1.00 96.19 87 PHE A CA 1
ATOM 696 C C . PHE A 1 87 ? 2.403 0.095 3.613 1.00 96.19 87 PHE A C 1
ATOM 698 O O . PHE A 1 87 ? 2.466 0.669 2.529 1.00 96.19 87 PHE A O 1
ATOM 705 N N . ILE A 1 88 ? 3.432 -0.584 4.125 1.00 94.88 88 ILE A N 1
ATOM 706 C CA . ILE A 1 88 ? 4.726 -0.698 3.452 1.00 94.88 88 ILE A CA 1
ATOM 707 C C . ILE A 1 88 ? 4.624 -1.350 2.065 1.00 94.88 88 ILE A C 1
ATOM 709 O O . ILE A 1 88 ? 5.389 -0.9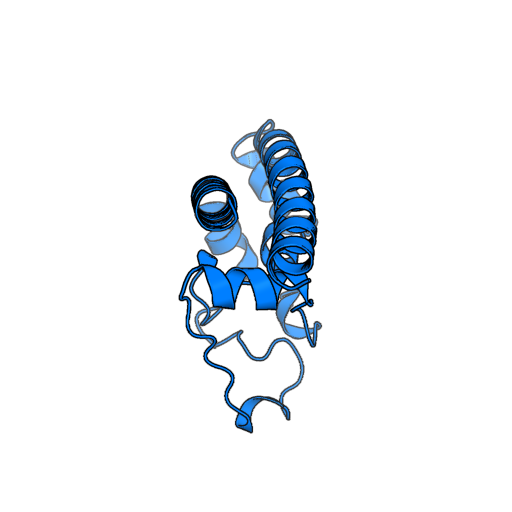98 1.177 1.00 94.88 88 ILE A O 1
ATOM 713 N N . CYS A 1 89 ? 3.657 -2.244 1.827 1.00 92.88 89 CYS A N 1
ATOM 714 C CA . CYS A 1 89 ? 3.433 -2.825 0.499 1.00 92.88 89 CYS A CA 1
ATOM 715 C C . CYS A 1 89 ? 2.915 -1.811 -0.528 1.00 92.88 89 CYS A C 1
ATOM 717 O O . CYS A 1 89 ? 2.976 -2.098 -1.720 1.00 92.88 89 CYS A O 1
ATOM 719 N N . HIS A 1 90 ? 2.395 -0.667 -0.080 1.00 95.00 90 HIS A N 1
ATOM 720 C CA . HIS A 1 90 ? 1.959 0.421 -0.952 1.00 95.00 90 HIS A CA 1
ATOM 721 C C . HIS A 1 90 ? 3.037 1.492 -1.090 1.00 95.00 90 HIS A C 1
ATOM 723 O O . HIS A 1 90 ? 3.244 2.007 -2.185 1.00 95.00 90 HIS A O 1
ATOM 729 N N . THR A 1 91 ? 3.731 1.819 0.003 1.00 96.19 91 THR A N 1
ATOM 730 C CA . THR A 1 91 ? 4.695 2.926 0.034 1.00 96.19 91 THR A CA 1
ATOM 731 C C . THR A 1 91 ? 6.093 2.536 -0.432 1.00 96.19 91 THR A C 1
ATOM 733 O O . THR A 1 91 ? 6.844 3.399 -0.883 1.00 96.19 91 THR A O 1
ATOM 736 N N . TYR A 1 92 ? 6.461 1.255 -0.357 1.00 94.75 92 TYR A N 1
ATOM 737 C CA . TYR A 1 92 ? 7.725 0.784 -0.909 1.00 94.75 92 TYR A CA 1
ATOM 738 C C . TYR A 1 92 ? 7.639 0.681 -2.435 1.00 94.75 92 TYR A C 1
ATOM 740 O O . TYR A 1 92 ? 7.014 -0.230 -2.979 1.00 94.75 92 TYR A O 1
ATOM 748 N N . ILE A 1 93 ? 8.323 1.595 -3.122 1.00 94.56 93 ILE A N 1
ATOM 749 C CA . ILE A 1 93 ? 8.467 1.603 -4.579 1.00 94.56 93 ILE A CA 1
ATOM 750 C C . ILE A 1 93 ? 9.939 1.337 -4.911 1.00 94.56 93 ILE A C 1
ATOM 752 O O . ILE A 1 93 ? 10.792 2.186 -4.663 1.00 94.56 93 ILE A O 1
ATOM 756 N N . CYS A 1 94 ? 10.251 0.160 -5.459 1.00 94.50 94 CYS A N 1
ATOM 757 C CA . CYS A 1 94 ? 11.599 -0.130 -5.957 1.00 94.50 94 CYS A CA 1
ATOM 758 C C . CYS A 1 94 ? 11.885 0.610 -7.274 1.00 94.50 94 CYS A C 1
ATOM 760 O O . CYS A 1 94 ? 10.956 1.048 -7.954 1.00 94.50 94 CYS A O 1
ATOM 762 N N . ASP A 1 95 ? 13.155 0.687 -7.675 1.00 95.38 95 ASP A N 1
ATOM 763 C CA . ASP A 1 95 ? 13.571 1.444 -8.864 1.00 95.38 95 ASP A CA 1
ATOM 764 C C . ASP A 1 95 ? 12.864 0.983 -10.144 1.00 95.38 95 ASP A C 1
ATOM 766 O O . ASP A 1 95 ? 12.339 1.813 -10.881 1.00 95.38 95 ASP A O 1
ATOM 770 N N . ASN A 1 96 ? 12.739 -0.331 -10.362 1.00 94.94 96 ASN A N 1
ATOM 771 C CA . ASN A 1 96 ? 12.036 -0.870 -11.532 1.00 94.94 96 ASN A CA 1
ATOM 772 C C . ASN A 1 96 ? 10.569 -0.419 -11.579 1.00 94.94 96 ASN A C 1
ATOM 774 O O . ASN A 1 96 ? 10.071 -0.020 -12.630 1.00 94.94 96 ASN A O 1
ATOM 778 N N . LEU A 1 97 ? 9.879 -0.449 -10.433 1.00 95.19 97 LEU A N 1
ATOM 779 C CA . LEU A 1 97 ? 8.488 -0.009 -10.344 1.00 95.19 97 LEU A CA 1
ATOM 780 C C . LEU A 1 97 ? 8.379 1.509 -10.526 1.00 95.19 97 LEU A C 1
ATOM 782 O O . LEU A 1 97 ? 7.488 1.978 -11.229 1.00 95.19 97 LEU A O 1
ATOM 786 N N . LYS A 1 98 ? 9.312 2.273 -9.948 1.00 96.56 98 LYS A N 1
ATOM 787 C CA . LYS A 1 98 ? 9.371 3.732 -10.082 1.00 96.56 98 LYS A CA 1
ATOM 788 C C . LYS A 1 98 ? 9.584 4.152 -11.535 1.00 96.56 98 LYS A C 1
ATOM 790 O O . LYS A 1 98 ? 8.899 5.053 -12.010 1.00 96.56 98 LYS A O 1
ATOM 795 N N . MET A 1 99 ? 10.496 3.492 -12.249 1.00 96.19 99 MET A N 1
ATOM 796 C CA . MET A 1 99 ? 10.750 3.749 -13.668 1.00 96.19 99 MET A CA 1
ATOM 797 C C . MET A 1 99 ? 9.520 3.442 -14.529 1.00 96.19 99 MET A C 1
ATOM 799 O O . MET A 1 99 ? 9.188 4.228 -15.414 1.00 96.19 99 MET A O 1
ATOM 803 N N . ASP A 1 100 ? 8.813 2.341 -14.255 1.00 96.12 100 ASP A N 1
ATOM 804 C CA . ASP A 1 100 ? 7.578 1.987 -14.967 1.00 96.12 100 ASP A CA 1
ATOM 805 C C . ASP A 1 100 ? 6.455 3.003 -14.718 1.00 96.12 100 ASP A C 1
ATOM 807 O O . ASP A 1 100 ? 5.786 3.422 -15.663 1.00 96.12 100 ASP A O 1
ATOM 811 N N . MET A 1 101 ? 6.305 3.456 -13.468 1.00 96.56 101 MET A N 1
ATOM 812 C CA . MET A 1 101 ? 5.364 4.516 -13.096 1.00 96.56 101 MET A CA 1
ATOM 813 C C . MET A 1 101 ? 5.662 5.814 -13.849 1.00 96.56 101 MET A C 1
ATOM 815 O O . MET A 1 101 ? 4.763 6.339 -14.495 1.00 96.56 101 MET A O 1
ATOM 819 N N . ILE A 1 102 ? 6.919 6.280 -13.838 1.00 97.00 102 ILE A N 1
ATOM 820 C CA . ILE A 1 102 ? 7.347 7.500 -14.550 1.00 97.00 102 ILE A CA 1
ATOM 821 C C . ILE A 1 102 ? 7.086 7.387 -16.054 1.00 97.00 102 ILE A C 1
ATOM 823 O O . ILE A 1 102 ? 6.671 8.358 -16.680 1.00 97.00 102 ILE A O 1
ATOM 827 N N . ARG A 1 103 ? 7.323 6.208 -16.644 1.00 95.88 103 ARG A N 1
ATOM 828 C CA . ARG A 1 103 ? 7.084 5.973 -18.073 1.00 95.88 103 ARG A CA 1
ATOM 829 C C . ARG A 1 103 ? 5.603 6.078 -18.440 1.00 95.88 103 ARG A C 1
ATOM 831 O O . ARG A 1 103 ? 5.294 6.498 -19.549 1.00 95.88 103 ARG A O 1
ATOM 838 N N . CYS A 1 104 ? 4.706 5.661 -17.548 1.00 91.00 104 CYS A N 1
ATOM 839 C CA . CYS A 1 104 ? 3.262 5.755 -17.774 1.00 91.00 104 CYS A CA 1
ATOM 840 C C . CYS A 1 104 ? 2.746 7.174 -17.539 1.00 91.00 104 CYS A C 1
ATOM 842 O O . CYS A 1 104 ? 1.957 7.678 -18.331 1.00 91.00 104 CYS A O 1
ATOM 844 N N . ASP A 1 105 ? 3.198 7.796 -16.453 1.00 95.12 105 ASP A N 1
ATOM 845 C CA . ASP A 1 105 ? 2.876 9.164 -16.078 1.00 95.12 105 ASP A CA 1
ATOM 846 C C . ASP A 1 105 ? 3.977 9.701 -15.151 1.00 95.12 105 ASP A C 1
ATOM 848 O O . ASP A 1 105 ? 4.165 9.236 -14.024 1.00 95.12 105 ASP A O 1
ATOM 852 N N . SER A 1 106 ? 4.702 10.723 -15.608 1.00 95.38 106 SER A N 1
ATOM 853 C CA . SER A 1 106 ? 5.781 11.344 -14.834 1.00 95.38 106 SER A CA 1
ATOM 854 C C . SER A 1 106 ? 5.311 11.970 -13.514 1.00 95.38 106 SER A C 1
ATOM 856 O O . SER A 1 106 ? 6.117 12.121 -12.597 1.00 95.38 106 SER A O 1
ATOM 858 N N . GLY A 1 107 ? 4.027 12.332 -13.403 1.00 96.75 107 GLY A N 1
ATOM 859 C CA . GLY A 1 107 ? 3.416 12.882 -12.192 1.00 96.75 107 GLY A CA 1
ATOM 860 C C . GLY A 1 107 ? 2.932 11.822 -11.198 1.00 96.75 107 GLY A C 1
ATOM 861 O O . GLY A 1 107 ? 2.735 12.135 -10.021 1.00 96.75 107 GLY A O 1
ATOM 862 N N . LEU A 1 108 ? 2.791 10.563 -11.627 1.00 96.31 108 LEU A N 1
ATOM 863 C CA . LEU A 1 108 ? 2.241 9.480 -10.810 1.00 96.31 108 LEU A CA 1
ATOM 864 C C . LEU A 1 108 ? 3.016 9.239 -9.500 1.00 96.31 108 LEU A C 1
ATOM 866 O O . LEU A 1 108 ? 2.367 9.121 -8.457 1.00 96.31 108 LEU A O 1
ATOM 870 N N . PRO A 1 109 ? 4.367 9.207 -9.476 1.00 96.56 109 PRO A N 1
ATOM 871 C CA . PRO A 1 109 ? 5.098 9.032 -8.222 1.00 96.56 109 PRO A CA 1
ATOM 872 C C . PRO A 1 109 ? 4.817 10.139 -7.200 1.00 96.56 109 PRO A C 1
ATOM 874 O O . PRO A 1 109 ? 4.585 9.837 -6.032 1.00 96.56 109 PRO A O 1
ATOM 877 N N . ALA A 1 110 ? 4.787 11.402 -7.635 1.00 96.94 110 ALA A N 1
ATOM 878 C CA . ALA A 1 110 ? 4.523 12.538 -6.752 1.00 96.94 110 ALA A CA 1
ATOM 879 C C . ALA A 1 110 ? 3.076 12.526 -6.230 1.00 96.94 110 ALA A C 1
ATOM 881 O O . ALA A 1 110 ? 2.827 12.794 -5.053 1.00 96.94 110 ALA A O 1
ATOM 882 N N . LEU A 1 111 ? 2.117 12.153 -7.086 1.00 97.00 111 LEU A N 1
ATOM 883 C CA . LEU A 1 111 ? 0.719 11.975 -6.695 1.00 97.00 111 LEU A CA 1
ATOM 884 C C . LEU A 1 111 ? 0.567 10.890 -5.618 1.00 97.00 111 LEU A C 1
ATOM 886 O O . LEU A 1 111 ? -0.119 11.102 -4.615 1.00 97.00 111 LEU A O 1
ATOM 890 N N . LEU A 1 112 ? 1.210 9.735 -5.813 1.00 97.56 112 LEU A N 1
ATOM 891 C CA . LEU A 1 112 ? 1.201 8.637 -4.848 1.00 97.56 112 LEU A CA 1
ATOM 892 C C . LEU A 1 112 ? 1.873 9.036 -3.532 1.00 97.56 112 LEU A C 1
ATOM 894 O O . LEU A 1 112 ? 1.316 8.775 -2.470 1.00 97.56 112 LEU A O 1
ATOM 898 N N . GLU A 1 113 ? 3.020 9.715 -3.585 1.00 97.38 113 GLU A N 1
ATOM 899 C CA . GLU A 1 113 ? 3.723 10.209 -2.398 1.00 97.38 113 GLU A CA 1
ATOM 900 C C . GLU A 1 113 ? 2.837 11.141 -1.557 1.00 97.38 113 GLU A C 1
ATOM 902 O O . GLU A 1 113 ? 2.701 10.943 -0.346 1.00 97.38 113 GLU A O 1
ATOM 907 N N . GLY A 1 114 ? 2.148 12.091 -2.199 1.00 97.62 114 GLY A N 1
ATOM 908 C CA . GLY A 1 114 ? 1.186 12.968 -1.531 1.00 97.62 114 GLY A CA 1
ATOM 909 C C . GLY A 1 114 ? 0.047 12.194 -0.859 1.00 97.62 114 GLY A C 1
ATOM 910 O O . GLY A 1 114 ? -0.266 12.439 0.308 1.00 97.62 114 GLY A O 1
ATOM 911 N N . LYS A 1 115 ? -0.535 11.205 -1.551 1.00 97.94 115 LYS A N 1
ATOM 912 C CA . LYS A 1 115 ? -1.577 10.336 -0.975 1.00 97.94 115 LYS A CA 1
ATOM 913 C C . LYS A 1 115 ? -1.056 9.527 0.211 1.00 97.94 115 LYS A C 1
ATOM 915 O O . LYS A 1 115 ? -1.724 9.453 1.241 1.00 97.94 115 LYS A O 1
ATOM 920 N N . PHE A 1 116 ? 0.137 8.946 0.106 1.00 98.25 116 PHE A N 1
ATOM 921 C CA . PHE A 1 116 ? 0.730 8.157 1.183 1.00 98.25 116 PHE A CA 1
ATOM 922 C C . PHE A 1 116 ? 1.058 8.994 2.412 1.00 98.25 116 PHE A C 1
ATOM 924 O O . PHE A 1 116 ? 0.871 8.513 3.529 1.00 98.25 116 PHE A O 1
ATOM 931 N N . LYS A 1 117 ? 1.465 10.252 2.238 1.00 98.31 117 LYS A N 1
ATOM 932 C CA . LYS A 1 117 ? 1.632 11.170 3.366 1.00 98.31 117 LYS A CA 1
ATOM 933 C C . LYS A 1 117 ? 0.321 11.335 4.143 1.00 98.31 117 LYS A C 1
ATOM 935 O O . LYS A 1 117 ? 0.300 11.094 5.348 1.00 98.31 117 LYS A O 1
ATOM 940 N N . ILE A 1 118 ? -0.778 11.623 3.442 1.00 98.38 118 ILE A N 1
ATOM 941 C CA . ILE A 1 118 ? -2.108 11.789 4.053 1.00 98.38 118 ILE A CA 1
ATOM 942 C C . ILE A 1 118 ? -2.560 10.493 4.742 1.00 98.38 118 ILE A C 1
ATOM 944 O O . ILE A 1 118 ? -3.011 10.520 5.885 1.00 98.38 118 ILE A O 1
ATOM 948 N N . ILE A 1 119 ? -2.396 9.336 4.090 1.00 98.25 119 ILE A N 1
ATOM 949 C CA . ILE A 1 119 ? -2.741 8.039 4.694 1.00 98.25 119 ILE A CA 1
ATOM 950 C C . ILE A 1 119 ? -1.900 7.785 5.957 1.00 98.25 119 ILE A C 1
ATOM 952 O O . ILE A 1 119 ? -2.427 7.308 6.962 1.00 98.25 119 ILE A O 1
ATOM 956 N N . GLY A 1 120 ? -0.603 8.103 5.942 1.00 97.94 120 GLY A N 1
ATOM 957 C CA . GLY A 1 120 ? 0.289 7.949 7.094 1.00 97.94 120 GLY A CA 1
ATOM 958 C C . GLY A 1 120 ? -0.109 8.822 8.291 1.00 97.94 120 GLY A C 1
ATOM 959 O O . GLY A 1 120 ? -0.103 8.349 9.435 1.00 97.94 120 GLY A O 1
ATOM 960 N N . GLU A 1 121 ? -0.508 10.066 8.028 1.00 98.19 121 GLU A N 1
ATOM 961 C CA . GLU A 1 121 ? -1.055 10.991 9.026 1.00 98.19 121 GLU A CA 1
ATOM 962 C C . GLU A 1 121 ? -2.370 10.449 9.601 1.00 98.19 121 GLU A C 1
ATOM 964 O O . GLU A 1 121 ? -2.481 10.267 10.815 1.00 98.19 121 GLU A O 1
ATOM 969 N N . MET A 1 122 ? -3.317 10.049 8.745 1.00 97.75 122 MET A N 1
ATOM 970 C CA . MET A 1 122 ? -4.598 9.473 9.171 1.00 97.75 122 MET A CA 1
ATOM 971 C C . MET A 1 122 ? -4.443 8.175 9.966 1.00 97.75 122 MET A C 1
ATOM 973 O O . MET A 1 122 ? -5.174 7.944 10.923 1.00 97.75 122 MET A O 1
ATOM 977 N N . ARG A 1 123 ? -3.475 7.319 9.625 1.00 97.50 123 ARG A N 1
ATOM 978 C CA . ARG A 1 123 ? -3.164 6.112 10.413 1.00 97.50 123 ARG A CA 1
ATOM 979 C C . ARG A 1 123 ? -2.632 6.449 11.803 1.00 97.50 123 ARG A C 1
ATOM 981 O O . ARG A 1 123 ? -2.826 5.676 12.737 1.00 97.50 123 ARG A O 1
ATOM 988 N N . SER A 1 124 ? -1.931 7.572 11.940 1.00 96.81 124 SER A N 1
ATOM 989 C CA . SER A 1 124 ? -1.449 8.060 13.235 1.00 96.81 124 SER A CA 1
ATOM 990 C C . SER A 1 124 ? -2.584 8.684 14.045 1.00 96.81 124 SER A C 1
ATOM 992 O O . SER A 1 124 ? -2.683 8.417 15.238 1.00 96.81 124 SER A O 1
ATOM 994 N N . GLN A 1 125 ? -3.486 9.412 13.384 1.00 96.50 125 GLN A N 1
ATOM 995 C CA . GLN A 1 125 ? -4.726 9.904 13.981 1.00 96.50 125 GLN A CA 1
ATOM 996 C C . GLN A 1 125 ? -5.616 8.752 14.466 1.00 96.50 125 GLN A C 1
ATOM 998 O O . GLN A 1 125 ? -6.033 8.760 15.615 1.00 96.50 125 GLN A O 1
ATOM 1003 N N .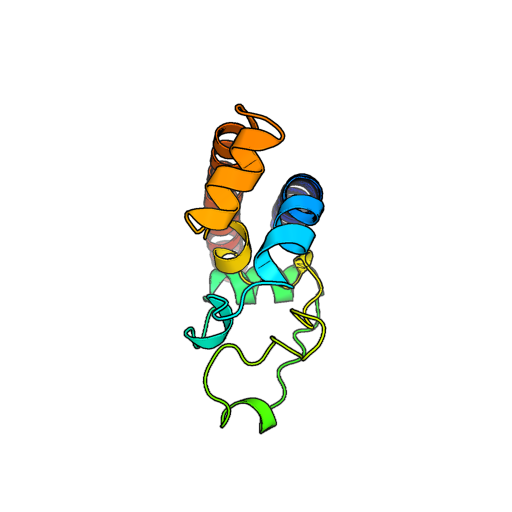 LEU A 1 126 ? -5.837 7.722 13.642 1.00 96.38 126 LEU A N 1
ATOM 1004 C CA . LEU A 1 126 ? -6.616 6.535 14.012 1.00 96.38 126 LEU A CA 1
ATOM 1005 C C . LEU A 1 126 ? -6.076 5.867 15.283 1.00 96.38 126 LEU A C 1
ATOM 1007 O O . LEU A 1 126 ? -6.843 5.394 16.116 1.00 96.38 126 LEU A O 1
ATOM 1011 N N . TRP A 1 127 ? -4.749 5.814 15.415 1.00 95.38 127 TRP A N 1
ATOM 1012 C CA . TRP A 1 127 ? -4.092 5.275 16.600 1.00 95.38 127 TRP A CA 1
ATOM 1013 C C . TRP A 1 127 ? -4.377 6.119 17.847 1.00 95.38 127 TRP A C 1
ATOM 1015 O O . TRP A 1 127 ? -4.731 5.554 18.877 1.00 95.38 127 TRP A O 1
ATOM 1025 N N . ALA A 1 128 ? -4.260 7.446 17.747 1.00 94.69 128 ALA A N 1
ATOM 1026 C CA . ALA A 1 128 ? -4.579 8.359 18.845 1.00 94.69 128 ALA A CA 1
ATOM 1027 C C . ALA A 1 128 ? -6.061 8.259 19.249 1.00 94.69 128 ALA A C 1
ATOM 1029 O O . ALA A 1 128 ? -6.357 7.982 20.405 1.00 94.69 128 ALA A O 1
ATOM 1030 N N . GLU A 1 129 ? -6.978 8.343 18.279 1.00 93.44 129 GLU A N 1
ATOM 1031 C CA . GLU A 1 129 ? -8.425 8.214 18.508 1.00 93.44 129 GLU A CA 1
ATOM 1032 C C . GLU A 1 129 ? -8.788 6.889 19.191 1.00 93.44 129 GLU A C 1
ATOM 1034 O O . GLU A 1 129 ? -9.626 6.858 20.087 1.00 93.44 129 GLU A O 1
ATOM 1039 N N . TYR A 1 130 ? -8.151 5.783 18.791 1.00 92.69 130 TYR A N 1
ATOM 1040 C CA . TYR A 1 130 ? -8.394 4.480 19.408 1.00 92.69 130 TYR A CA 1
ATOM 1041 C C . TYR A 1 130 ? -7.924 4.410 20.866 1.00 92.69 130 TYR A C 1
ATOM 1043 O O . TYR A 1 130 ? -8.558 3.723 21.667 1.00 92.69 130 TYR A O 1
ATOM 1051 N N . LEU A 1 131 ? -6.811 5.066 21.207 1.00 90.50 131 LEU A N 1
ATOM 1052 C CA . LEU A 1 131 ? -6.324 5.121 22.586 1.00 90.50 131 LEU A CA 1
ATOM 1053 C C . LEU A 1 131 ? -7.222 6.007 23.452 1.00 90.50 131 LEU A C 1
ATOM 1055 O O . LEU A 1 131 ? -7.576 5.594 24.552 1.00 90.50 131 LEU A O 1
ATOM 1059 N N . ASP A 1 132 ? -7.644 7.157 22.932 1.00 87.56 132 ASP A N 1
ATOM 1060 C CA . ASP A 1 132 ? -8.495 8.106 23.653 1.00 87.56 132 ASP A CA 1
ATOM 1061 C C . ASP A 1 132 ? -9.917 7.560 23.886 1.00 87.56 132 ASP A C 1
ATOM 1063 O O . ASP A 1 132 ? -10.496 7.796 24.938 1.00 87.56 132 ASP A O 1
ATOM 1067 N N . GLU A 1 133 ? -10.482 6.771 22.960 1.00 77.00 133 GLU A N 1
ATOM 1068 C CA . GLU A 1 133 ? -11.779 6.088 23.156 1.00 77.00 133 GLU A CA 1
ATOM 1069 C C . GLU A 1 133 ? -11.709 4.914 24.165 1.00 77.00 133 GLU A C 1
ATOM 1071 O O . GLU A 1 133 ? -12.736 4.311 24.496 1.00 77.00 133 GLU A O 1
ATOM 1076 N N . LYS A 1 134 ? -10.508 4.522 24.610 1.00 61.69 134 LYS A N 1
ATOM 1077 C CA . LYS A 1 134 ? -10.266 3.363 25.489 1.00 61.69 134 LYS A CA 1
ATOM 1078 C C . LYS A 1 134 ? -9.793 3.730 26.899 1.00 61.69 134 LYS A C 1
ATOM 1080 O O . LYS A 1 134 ? -9.611 2.806 27.697 1.00 61.69 134 LYS A O 1
ATOM 1085 N N . ILE A 1 135 ? -9.613 5.018 27.186 1.00 50.69 135 ILE A N 1
ATOM 1086 C CA . ILE A 1 135 ? -9.341 5.581 28.518 1.00 50.69 135 ILE A CA 1
ATOM 1087 C C . ILE A 1 135 ? -10.654 6.123 29.086 1.00 50.69 135 ILE A C 1
ATOM 1089 O O . ILE A 1 135 ? -10.910 5.860 30.281 1.00 50.69 135 ILE A O 1
#

Radius of gyration: 15.64 Å; chains: 1; bounding box: 29×36×47 Å